Protein AF-A0A7Y2FT25-F1 (afdb_monomer)

Solvent-accessible surface area (backbone atoms only — not comparable to full-atom values): 7580 Å² total; per-residue (Å²): 121,95,88,62,67,82,61,63,76,73,46,70,77,82,62,72,82,48,76,60,50,81,72,51,56,57,51,53,64,61,40,50,55,39,39,77,72,61,79,34,56,69,64,59,34,52,53,49,44,50,55,54,46,49,57,52,43,52,51,44,25,51,43,15,77,72,71,42,77,47,76,72,70,38,52,77,84,74,79,92,70,63,70,74,82,42,46,78,70,85,71,50,75,74,91,60,100,67,86,74,70,80,87,81,89,75,60,68,70,61,55,51,55,61,60,76,75,109

Mean predicted aligned error: 9.48 Å

Structure (mmCIF, N/CA/C/O backbone):
data_AF-A0A7Y2FT25-F1
#
_entry.id   AF-A0A7Y2FT25-F1
#
loop_
_atom_site.group_PDB
_atom_site.id
_atom_site.type_symbol
_atom_site.label_atom_id
_atom_site.label_alt_id
_atom_site.label_comp_id
_atom_site.label_asym_id
_atom_site.label_entity_id
_atom_site.label_seq_id
_atom_site.pdbx_PDB_ins_code
_atom_site.Cartn_x
_atom_site.Cartn_y
_atom_site.Cartn_z
_atom_site.occupancy
_atom_site.B_iso_or_equiv
_atom_site.auth_seq_id
_atom_site.auth_comp_id
_atom_site.auth_asym_id
_atom_site.auth_atom_id
_atom_site.pdbx_PDB_model_num
ATOM 1 N N . GLU A 1 1 ? 1.643 -38.423 -1.551 1.00 50.88 1 GLU A N 1
ATOM 2 C CA . GLU A 1 1 ? 1.732 -37.272 -0.630 1.00 50.88 1 GLU A CA 1
ATOM 3 C C . GLU A 1 1 ? 0.426 -37.191 0.164 1.00 50.88 1 GLU A C 1
ATOM 5 O O . GLU A 1 1 ? -0.572 -36.726 -0.360 1.00 50.88 1 GLU A O 1
ATOM 10 N N . PHE A 1 2 ? 0.390 -37.780 1.363 1.00 52.81 2 PHE A N 1
ATOM 11 C CA . PHE A 1 2 ? -0.837 -38.065 2.135 1.00 52.81 2 PHE A CA 1
ATOM 12 C C . PHE A 1 2 ? -1.510 -36.814 2.747 1.00 52.81 2 PHE A C 1
ATOM 14 O O . PHE A 1 2 ? -2.677 -36.859 3.108 1.00 52.81 2 PHE A O 1
ATOM 21 N N . TYR A 1 3 ? -0.800 -35.679 2.811 1.00 60.16 3 TYR A N 1
ATOM 22 C CA . TYR A 1 3 ? -1.258 -34.443 3.468 1.00 60.16 3 TYR A CA 1
ATOM 23 C C . TYR A 1 3 ? -1.832 -33.372 2.529 1.00 60.16 3 TYR A C 1
ATOM 25 O O . TYR A 1 3 ? -2.095 -32.256 2.971 1.00 60.16 3 TYR A O 1
ATOM 33 N N . ARG A 1 4 ? -1.988 -33.649 1.231 1.00 60.91 4 ARG A N 1
ATOM 34 C CA . ARG A 1 4 ? -2.470 -32.635 0.280 1.00 60.91 4 ARG A CA 1
ATOM 35 C C . ARG A 1 4 ? -3.843 -33.015 -0.261 1.00 60.91 4 ARG A C 1
ATOM 37 O O . ARG A 1 4 ? -3.974 -34.044 -0.916 1.00 60.91 4 ARG A O 1
ATOM 44 N N . SER A 1 5 ? -4.839 -32.165 0.009 1.00 79.69 5 SER A N 1
ATOM 45 C CA . SER A 1 5 ? -6.198 -32.302 -0.532 1.00 79.69 5 SER A CA 1
ATOM 46 C C . SER A 1 5 ? -6.167 -32.400 -2.069 1.00 79.69 5 SER A C 1
ATOM 48 O O . SER A 1 5 ? -5.358 -31.704 -2.704 1.00 79.69 5 SER A O 1
ATOM 50 N N . PRO A 1 6 ? -7.054 -33.211 -2.683 1.00 75.00 6 PRO A N 1
ATOM 51 C CA . PRO A 1 6 ? -7.304 -33.183 -4.123 1.00 75.00 6 PRO A CA 1
ATOM 52 C C . PRO A 1 6 ? -7.572 -31.768 -4.651 1.00 75.00 6 PRO A C 1
ATOM 54 O O . PRO A 1 6 ? -7.148 -31.450 -5.757 1.00 75.00 6 PRO A O 1
ATOM 57 N N . ASP A 1 7 ? -8.155 -30.888 -3.832 1.00 69.81 7 ASP A N 1
ATOM 58 C CA . ASP A 1 7 ? -8.515 -29.516 -4.208 1.00 69.81 7 ASP A CA 1
ATOM 59 C C . ASP A 1 7 ? -7.329 -28.618 -4.553 1.00 69.81 7 ASP A C 1
ATOM 61 O O . ASP A 1 7 ? -7.525 -27.557 -5.142 1.00 69.81 7 ASP A O 1
ATOM 65 N N . ARG A 1 8 ? -6.086 -29.030 -4.265 1.00 68.06 8 ARG A N 1
ATOM 66 C CA . ARG A 1 8 ? -4.897 -28.246 -4.635 1.00 68.06 8 ARG A CA 1
ATOM 67 C C . ARG A 1 8 ? -4.811 -27.958 -6.140 1.00 68.06 8 ARG A C 1
ATOM 69 O O . ARG A 1 8 ? -4.122 -27.027 -6.530 1.00 68.06 8 ARG A O 1
ATOM 76 N N . VAL A 1 9 ? -5.446 -28.785 -6.978 1.00 68.75 9 VAL A N 1
ATOM 77 C CA . VAL A 1 9 ? -5.482 -28.607 -8.442 1.00 68.75 9 VAL A CA 1
ATOM 78 C C . VAL A 1 9 ? -6.563 -27.621 -8.888 1.00 68.75 9 VAL A C 1
ATOM 80 O O . VAL A 1 9 ? -6.469 -27.075 -9.980 1.00 68.75 9 VAL A O 1
ATOM 83 N N . ASN A 1 10 ? -7.569 -27.386 -8.038 1.00 65.44 10 ASN A N 1
ATOM 84 C CA . ASN A 1 10 ? -8.605 -26.373 -8.241 1.00 65.44 10 ASN A CA 1
ATOM 85 C C . ASN A 1 10 ? -8.115 -24.984 -7.831 1.00 65.44 10 ASN A C 1
ATOM 87 O O . ASN A 1 10 ? -8.708 -23.973 -8.202 1.00 65.44 10 ASN A O 1
ATOM 91 N N . TRP A 1 11 ? -7.039 -24.923 -7.047 1.00 51.56 11 TRP A N 1
ATOM 92 C CA . TRP A 1 11 ? -6.385 -23.667 -6.747 1.00 51.56 11 TRP A CA 1
ATOM 93 C C . TRP A 1 11 ? -5.675 -23.246 -8.027 1.00 51.56 11 TRP A C 1
ATOM 95 O O . TRP A 1 11 ? -4.703 -23.879 -8.444 1.00 51.56 11 TRP A O 1
ATOM 105 N N . THR A 1 12 ? -6.155 -22.171 -8.660 1.00 49.44 12 THR A N 1
ATOM 106 C CA . THR A 1 12 ? -5.317 -21.422 -9.601 1.00 49.44 12 THR A CA 1
ATOM 107 C C . THR A 1 12 ? -3.974 -21.228 -8.917 1.00 49.44 12 THR A C 1
ATOM 109 O O . THR A 1 12 ? -3.989 -20.820 -7.746 1.00 49.44 12 THR A O 1
ATOM 112 N N . PRO A 1 13 ? -2.838 -21.544 -9.573 1.00 53.53 13 PRO A N 1
ATOM 113 C CA . PRO A 1 13 ? -1.547 -21.250 -8.986 1.00 53.53 13 PRO A CA 1
ATOM 114 C C . PRO A 1 13 ? -1.640 -19.804 -8.532 1.00 53.53 13 PRO A C 1
ATOM 116 O O . PRO A 1 13 ? -1.900 -18.918 -9.343 1.00 53.53 13 PRO A O 1
ATOM 119 N N . THR A 1 14 ? -1.476 -19.549 -7.237 1.00 47.81 14 THR A N 1
ATOM 120 C CA . THR A 1 14 ? -1.407 -18.184 -6.702 1.00 47.81 14 THR A CA 1
ATOM 121 C C . THR A 1 14 ? -0.105 -17.514 -7.160 1.00 47.81 14 THR A C 1
ATOM 123 O O . THR A 1 14 ? 0.478 -16.715 -6.429 1.00 47.81 14 THR A O 1
ATOM 126 N N . GLY A 1 15 ? 0.430 -17.949 -8.309 1.00 48.94 15 GLY A N 1
ATOM 127 C CA . GLY A 1 15 ? 1.726 -17.605 -8.840 1.00 48.94 15 GLY A CA 1
ATOM 128 C C . GLY A 1 15 ? 1.827 -16.106 -8.924 1.00 48.94 15 GLY A C 1
ATOM 129 O O . GLY A 1 15 ? 0.861 -15.491 -9.321 1.00 48.94 15 GLY A O 1
ATOM 130 N N . VAL A 1 16 ? 2.967 -15.550 -8.512 1.00 51.69 16 VAL A N 1
ATOM 131 C CA . VAL A 1 16 ? 3.464 -14.186 -8.795 1.00 51.69 16 VAL A CA 1
ATOM 132 C C . VAL A 1 16 ? 2.427 -13.055 -8.970 1.00 51.69 16 VAL A C 1
ATOM 134 O O . VAL A 1 16 ? 2.701 -12.078 -9.656 1.00 51.69 16 VAL A O 1
ATOM 137 N N . ASN A 1 17 ? 1.273 -13.107 -8.291 1.00 56.84 17 ASN A N 1
ATOM 138 C CA . ASN A 1 17 ? 0.294 -12.011 -8.274 1.00 56.84 17 ASN A CA 1
ATOM 139 C C . ASN A 1 17 ? 0.929 -10.730 -7.715 1.00 56.84 17 ASN A C 1
ATOM 141 O O . ASN A 1 17 ? 0.489 -9.621 -7.998 1.00 56.84 17 ASN A O 1
ATOM 145 N N . VAL A 1 18 ? 1.974 -10.912 -6.905 1.00 64.94 18 VAL A N 1
ATOM 146 C CA . VAL A 1 18 ? 2.868 -9.863 -6.445 1.00 64.94 18 VAL A CA 1
ATOM 147 C C . VAL A 1 18 ? 4.152 -9.939 -7.277 1.00 64.94 18 VAL A C 1
ATOM 149 O O . VAL A 1 18 ? 4.845 -10.964 -7.205 1.00 64.94 18 VAL A O 1
ATOM 152 N N . PRO A 1 19 ? 4.491 -8.881 -8.036 1.00 72.50 19 PRO A N 1
ATOM 153 C CA . PRO A 1 19 ? 5.758 -8.777 -8.745 1.00 72.50 19 PRO A CA 1
ATOM 154 C C . PRO A 1 19 ? 6.917 -8.983 -7.762 1.00 72.50 19 PRO A C 1
ATOM 156 O O . PRO A 1 19 ? 7.183 -8.124 -6.933 1.00 72.50 19 PRO A O 1
ATOM 159 N N . ASP A 1 20 ? 7.591 -10.134 -7.836 1.00 81.94 20 ASP A N 1
ATOM 160 C CA . ASP A 1 20 ? 8.757 -10.480 -7.004 1.00 81.94 20 ASP A CA 1
ATOM 161 C C . ASP A 1 20 ? 8.539 -10.190 -5.499 1.00 81.94 20 ASP A C 1
ATOM 163 O O . ASP A 1 20 ? 9.196 -9.342 -4.890 1.00 81.94 20 ASP A O 1
ATOM 167 N N . TYR A 1 21 ? 7.579 -10.906 -4.892 1.00 83.31 21 TYR A N 1
ATOM 168 C CA . TYR A 1 21 ? 7.217 -10.784 -3.470 1.00 83.31 21 TYR A CA 1
ATOM 169 C C . TYR A 1 21 ? 8.419 -10.686 -2.513 1.00 83.31 21 TYR A C 1
ATOM 171 O O . TYR A 1 21 ? 8.392 -9.806 -1.652 1.00 83.31 21 TYR A O 1
ATOM 179 N N . PRO A 1 22 ? 9.494 -11.497 -2.640 1.00 85.06 22 PRO A N 1
ATOM 180 C CA . PRO A 1 22 ? 10.660 -11.370 -1.767 1.00 85.06 22 PRO A CA 1
ATOM 181 C C . PRO A 1 22 ? 11.303 -9.978 -1.783 1.00 85.06 22 PRO A C 1
ATOM 183 O O . PRO A 1 22 ? 11.758 -9.519 -0.737 1.00 85.06 22 PRO A O 1
ATOM 186 N N . LYS A 1 23 ? 11.326 -9.289 -2.932 1.00 85.88 23 LYS A N 1
ATOM 187 C CA . LYS A 1 23 ? 11.865 -7.924 -3.029 1.00 85.88 23 LYS A CA 1
ATOM 188 C C . LYS A 1 23 ? 10.947 -6.889 -2.391 1.00 85.88 23 LYS A C 1
ATOM 190 O O . LYS A 1 23 ? 11.443 -5.969 -1.748 1.00 85.88 23 LYS A O 1
ATOM 195 N N . LEU A 1 24 ? 9.632 -7.032 -2.555 1.00 89.31 24 LEU A N 1
ATOM 196 C CA . LEU A 1 24 ? 8.658 -6.063 -2.041 1.00 89.31 24 LEU A CA 1
ATOM 197 C C . LEU A 1 24 ? 8.365 -6.247 -0.545 1.00 89.31 24 LEU A C 1
ATOM 199 O O . LEU A 1 24 ? 8.217 -5.265 0.177 1.00 89.31 24 LEU A O 1
ATOM 203 N N . ALA A 1 25 ? 8.338 -7.484 -0.045 1.00 88.75 25 ALA A N 1
ATOM 204 C CA . ALA A 1 25 ? 8.000 -7.789 1.347 1.00 88.75 25 ALA A CA 1
ATOM 205 C C . ALA A 1 25 ? 8.995 -7.202 2.364 1.00 88.75 25 ALA A C 1
ATOM 207 O O . ALA A 1 25 ? 8.625 -6.936 3.505 1.00 88.75 25 ALA A O 1
ATOM 208 N N . GLN A 1 26 ? 10.247 -6.964 1.964 1.00 86.88 26 GLN A N 1
ATOM 209 C CA . GLN A 1 26 ? 11.244 -6.330 2.834 1.00 86.88 26 GLN A CA 1
ATOM 210 C C . GLN A 1 26 ? 10.900 -4.867 3.150 1.00 86.88 26 GLN A C 1
ATOM 212 O O . GLN A 1 26 ? 11.168 -4.403 4.257 1.00 86.88 26 GLN A O 1
ATOM 217 N N . LEU A 1 27 ? 10.257 -4.157 2.216 1.00 91.06 27 LEU A N 1
ATOM 218 C CA . LEU A 1 27 ? 9.843 -2.763 2.411 1.00 91.06 27 LEU A CA 1
ATOM 219 C C . LEU A 1 27 ? 8.740 -2.642 3.467 1.00 91.06 27 LEU A C 1
ATOM 221 O O . LEU A 1 27 ? 8.727 -1.697 4.255 1.00 91.06 27 LEU A O 1
ATOM 225 N N . TRP A 1 28 ? 7.834 -3.625 3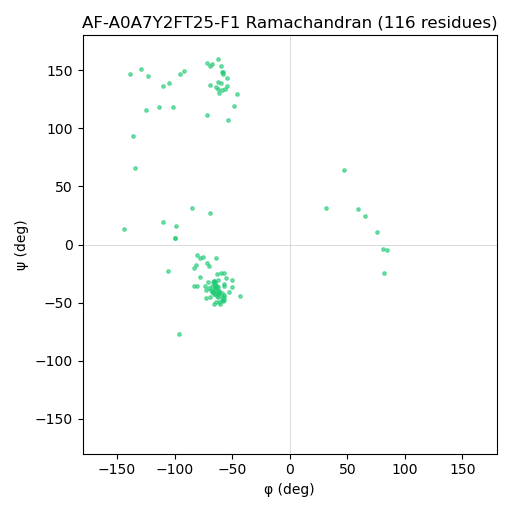.519 1.00 86.69 28 TRP A N 1
ATOM 226 C CA . TRP A 1 28 ? 6.751 -3.658 4.502 1.00 86.69 28 TRP A CA 1
ATOM 227 C C . TRP A 1 28 ? 7.286 -3.607 5.935 1.00 86.69 28 TRP A C 1
ATOM 229 O O . TRP A 1 28 ? 6.839 -2.791 6.739 1.00 86.69 28 TRP A O 1
ATOM 239 N N . TRP A 1 29 ? 8.285 -4.439 6.246 1.00 83.69 29 TRP A N 1
ATOM 240 C CA . TRP A 1 29 ? 8.853 -4.507 7.593 1.00 83.69 29 TRP A CA 1
ATOM 241 C C . TRP A 1 29 ? 9.563 -3.223 8.020 1.00 83.69 29 TRP A C 1
ATOM 243 O O . TRP A 1 29 ? 9.531 -2.884 9.200 1.00 83.69 29 TRP A O 1
ATOM 253 N N . GLN A 1 30 ? 10.166 -2.494 7.079 1.00 83.62 30 GLN A N 1
ATOM 254 C CA . GLN A 1 30 ? 10.792 -1.204 7.368 1.00 83.62 30 GLN A CA 1
ATOM 255 C C . GLN A 1 30 ? 9.737 -0.142 7.708 1.00 83.62 30 GLN A C 1
ATOM 257 O O . GLN A 1 30 ? 9.869 0.551 8.711 1.00 83.62 30 GLN A O 1
ATOM 262 N N . ASN A 1 31 ? 8.652 -0.072 6.932 1.00 87.62 31 ASN A N 1
ATOM 263 C CA . ASN A 1 31 ? 7.621 0.955 7.107 1.00 87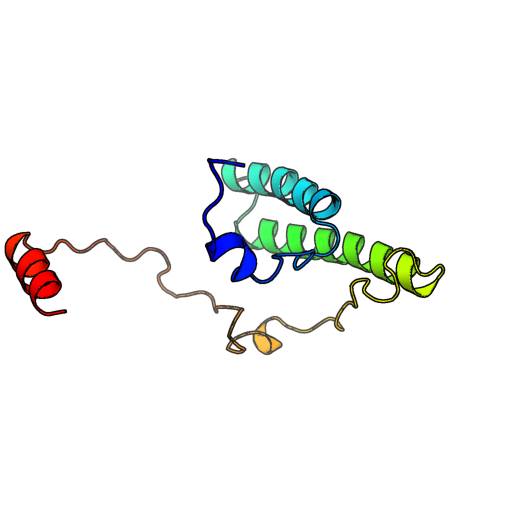.62 31 ASN A CA 1
ATOM 264 C C . ASN A 1 31 ? 6.667 0.670 8.286 1.00 87.62 31 ASN A C 1
ATOM 266 O O . ASN A 1 31 ? 6.140 1.602 8.890 1.00 87.62 31 ASN A O 1
ATOM 270 N N . ILE A 1 32 ? 6.442 -0.596 8.665 1.00 85.94 32 ILE A N 1
ATOM 271 C CA . ILE A 1 32 ? 5.503 -0.923 9.755 1.00 85.94 32 ILE A CA 1
ATOM 272 C C . ILE A 1 32 ? 6.029 -0.527 11.146 1.00 85.94 32 ILE A C 1
ATOM 274 O O . ILE A 1 32 ? 5.244 -0.163 12.024 1.00 85.94 32 ILE A O 1
ATOM 278 N N . GLY A 1 33 ? 7.348 -0.581 11.368 1.00 84.56 33 GLY A N 1
ATOM 279 C CA . GLY A 1 33 ? 7.953 -0.215 12.657 1.00 84.56 33 GLY A CA 1
ATOM 280 C C . GLY A 1 33 ? 7.732 1.259 13.009 1.00 84.56 33 GLY A C 1
ATOM 281 O O . GLY A 1 33 ? 7.403 1.604 14.146 1.00 84.56 33 GLY A O 1
ATOM 282 N N . ASP A 1 34 ? 7.820 2.110 11.996 1.00 83.06 34 ASP A N 1
ATOM 283 C CA . ASP A 1 34 ? 7.608 3.553 12.060 1.00 83.06 34 ASP A CA 1
ATOM 284 C C . ASP A 1 34 ? 6.160 3.934 12.422 1.00 83.06 34 ASP A C 1
ATOM 286 O O . ASP A 1 34 ? 5.931 4.865 13.198 1.00 83.06 34 ASP A O 1
ATOM 290 N N . VAL A 1 35 ? 5.171 3.172 11.940 1.00 87.94 35 VAL A N 1
ATOM 291 C CA . VAL A 1 35 ? 3.757 3.355 12.326 1.00 87.94 35 VAL A CA 1
ATOM 292 C C . VAL A 1 35 ? 3.506 2.883 13.751 1.00 87.94 35 VAL A C 1
ATOM 294 O O . VAL A 1 35 ? 2.861 3.579 14.533 1.00 87.94 35 VAL A O 1
ATOM 297 N N . ASN A 1 36 ? 4.018 1.704 14.111 1.00 86.12 36 ASN A N 1
ATOM 298 C CA . ASN A 1 36 ? 3.768 1.106 15.425 1.00 86.12 36 ASN A CA 1
ATOM 299 C C . ASN A 1 36 ? 4.393 1.916 16.568 1.00 86.12 36 ASN A C 1
ATOM 301 O O . ASN A 1 36 ? 3.851 1.942 17.671 1.00 86.12 36 ASN A O 1
ATOM 305 N N . SER A 1 37 ? 5.520 2.580 16.304 1.00 87.94 37 SER A N 1
ATOM 306 C CA . SER A 1 37 ? 6.175 3.489 17.252 1.00 87.94 37 SER A CA 1
ATOM 307 C C . SER A 1 37 ? 5.509 4.867 17.339 1.00 87.94 37 SER A C 1
ATOM 309 O O . SER A 1 37 ? 5.825 5.636 18.244 1.00 87.94 37 SER A O 1
ATOM 311 N N . GLY A 1 38 ? 4.590 5.188 16.420 1.00 86.75 38 GLY A N 1
ATOM 312 C CA . GLY A 1 38 ? 3.952 6.500 16.325 1.00 86.75 38 GLY A CA 1
ATOM 313 C C . GLY A 1 38 ? 4.843 7.591 15.725 1.00 86.75 38 GLY A C 1
ATOM 314 O O . GLY A 1 38 ? 4.46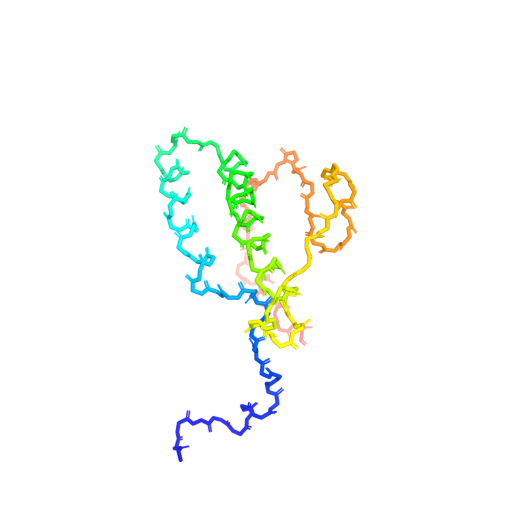7 8.760 15.777 1.00 86.75 38 GLY A O 1
ATOM 315 N N . ALA A 1 39 ? 6.001 7.239 15.154 1.00 90.12 39 ALA A N 1
ATOM 316 C CA . ALA A 1 39 ? 6.876 8.188 14.465 1.00 90.12 39 ALA A CA 1
ATOM 317 C C . ALA A 1 39 ? 6.210 8.773 13.208 1.00 90.12 39 ALA A C 1
ATOM 319 O O . ALA A 1 39 ? 6.422 9.940 12.876 1.00 90.12 39 ALA A O 1
ATOM 320 N N . PHE A 1 40 ? 5.369 7.977 12.543 1.00 90.38 40 PHE A N 1
ATOM 321 C CA . PHE A 1 40 ? 4.587 8.391 11.384 1.00 90.38 40 PHE A CA 1
ATOM 322 C C . PHE A 1 40 ? 3.110 8.047 11.549 1.00 90.38 40 PHE A C 1
ATOM 324 O O . PHE A 1 40 ? 2.735 7.060 12.185 1.00 90.38 40 PHE A O 1
ATOM 331 N N . THR A 1 41 ? 2.251 8.850 10.919 1.00 90.88 41 THR A N 1
ATOM 332 C CA . THR A 1 41 ? 0.841 8.479 10.764 1.00 90.88 41 THR A CA 1
ATOM 333 C C . THR A 1 41 ? 0.705 7.270 9.827 1.00 90.88 41 THR A C 1
ATOM 335 O O . THR A 1 41 ? 1.547 7.088 8.941 1.00 90.88 41 THR A O 1
ATOM 338 N N . PRO A 1 42 ? -0.378 6.474 9.941 1.00 88.81 42 PRO A N 1
ATOM 339 C CA . PRO A 1 42 ? -0.630 5.371 9.016 1.00 88.81 42 PRO A CA 1
ATOM 340 C C . PRO A 1 42 ? -0.595 5.803 7.546 1.00 88.81 42 PRO A C 1
ATOM 342 O O . PRO A 1 42 ? -0.001 5.114 6.727 1.00 88.81 42 PRO A O 1
ATOM 345 N N . GLN A 1 43 ? -1.165 6.969 7.215 1.00 89.06 43 GLN A N 1
ATOM 346 C CA . GLN A 1 43 ? -1.164 7.471 5.840 1.00 89.06 43 GLN A CA 1
ATOM 347 C C . GLN A 1 43 ? 0.257 7.756 5.341 1.00 89.06 43 GLN A C 1
ATOM 349 O O . GLN A 1 43 ? 0.636 7.250 4.294 1.00 89.06 43 GLN A O 1
ATOM 354 N N . GLN A 1 44 ? 1.069 8.488 6.114 1.00 91.94 44 GLN A N 1
ATOM 355 C CA . GLN A 1 44 ? 2.445 8.817 5.717 1.00 91.94 44 GLN A CA 1
ATOM 356 C C . GLN A 1 44 ? 3.296 7.569 5.466 1.00 91.94 44 GLN A C 1
ATOM 358 O O . GLN A 1 44 ? 4.065 7.530 4.509 1.00 91.94 44 GLN A O 1
ATOM 363 N N . ALA A 1 45 ? 3.163 6.546 6.311 1.00 92.06 45 ALA A N 1
ATOM 364 C CA . ALA A 1 45 ? 3.904 5.305 6.128 1.00 92.06 45 ALA A CA 1
ATOM 365 C C . ALA A 1 45 ? 3.415 4.500 4.919 1.00 92.06 45 ALA A C 1
ATOM 367 O O . ALA A 1 45 ? 4.229 3.913 4.211 1.00 92.06 45 ALA A O 1
ATOM 368 N N . MET A 1 46 ? 2.106 4.488 4.651 1.00 90.62 46 MET A N 1
ATOM 369 C CA . MET A 1 46 ? 1.557 3.835 3.460 1.00 90.62 46 MET A CA 1
ATOM 370 C C . MET A 1 46 ? 1.956 4.565 2.171 1.00 90.62 46 MET A C 1
ATOM 372 O O . MET A 1 46 ? 2.308 3.898 1.201 1.00 90.62 46 MET A O 1
ATOM 376 N N . ASP A 1 47 ? 1.971 5.902 2.165 1.00 91.94 47 ASP A N 1
ATOM 377 C CA . ASP A 1 47 ? 2.432 6.709 1.025 1.00 91.94 47 ASP A CA 1
ATOM 378 C C . ASP A 1 47 ? 3.917 6.455 0.742 1.00 91.94 47 ASP A C 1
ATOM 380 O O . ASP A 1 47 ? 4.324 6.239 -0.402 1.00 91.94 47 ASP A O 1
ATOM 384 N N . ARG A 1 48 ? 4.732 6.410 1.802 1.00 94.06 48 ARG A N 1
ATOM 385 C CA . ARG A 1 48 ? 6.152 6.073 1.700 1.00 94.06 48 ARG A CA 1
ATOM 386 C C . ARG A 1 48 ? 6.358 4.663 1.153 1.00 94.06 48 ARG A C 1
ATOM 388 O O . ARG A 1 48 ? 7.125 4.486 0.207 1.00 94.06 48 ARG A O 1
ATOM 395 N N . LEU A 1 49 ? 5.662 3.679 1.721 1.00 93.31 49 LEU A N 1
ATOM 396 C CA . LEU A 1 49 ? 5.717 2.293 1.271 1.00 93.31 49 LEU A CA 1
ATOM 397 C C . LEU A 1 49 ? 5.342 2.176 -0.210 1.00 93.31 49 LEU A C 1
ATOM 399 O O . LEU A 1 49 ? 6.044 1.497 -0.954 1.00 93.31 49 LEU A O 1
ATOM 403 N N . ALA A 1 50 ? 4.269 2.845 -0.642 1.00 92.19 50 ALA A N 1
ATOM 404 C CA . ALA A 1 50 ? 3.844 2.856 -2.038 1.00 92.19 50 ALA A CA 1
ATOM 405 C C . ALA A 1 50 ? 4.945 3.414 -2.954 1.00 92.19 50 ALA A C 1
ATOM 407 O O . ALA A 1 50 ? 5.317 2.762 -3.928 1.00 92.19 50 ALA A O 1
ATOM 408 N N . GLY A 1 51 ? 5.550 4.550 -2.589 1.00 94.12 51 GLY A N 1
ATOM 409 C CA . GLY A 1 51 ? 6.658 5.131 -3.350 1.00 94.12 51 GLY A CA 1
ATOM 410 C C . GLY A 1 51 ? 7.893 4.224 -3.421 1.00 94.12 51 GLY A C 1
ATOM 411 O O . GLY A 1 51 ? 8.514 4.086 -4.477 1.00 94.12 51 GLY A O 1
ATOM 412 N N . GLU A 1 52 ? 8.257 3.559 -2.323 1.00 95.00 52 GLU A N 1
ATOM 413 C CA . GLU A 1 52 ? 9.367 2.598 -2.305 1.00 95.00 52 GLU A CA 1
ATOM 414 C C . GLU A 1 52 ? 9.059 1.354 -3.160 1.00 95.00 52 GLU A C 1
ATOM 416 O O . GLU A 1 52 ? 9.931 0.875 -3.899 1.00 95.00 52 GLU A O 1
ATOM 421 N N . MET A 1 53 ? 7.816 0.858 -3.119 1.00 93.94 53 MET A N 1
ATOM 422 C CA . MET A 1 53 ? 7.355 -0.233 -3.979 1.00 93.94 53 MET A CA 1
ATOM 423 C C . MET A 1 53 ? 7.423 0.157 -5.460 1.00 93.94 53 MET A C 1
ATOM 425 O O . MET A 1 53 ? 7.962 -0.616 -6.255 1.00 93.94 53 MET A O 1
ATOM 429 N N . ASP A 1 54 ? 6.974 1.357 -5.832 1.00 94.75 54 ASP A N 1
ATOM 430 C CA . ASP A 1 54 ? 7.046 1.860 -7.209 1.00 94.75 54 ASP A CA 1
ATOM 431 C C . ASP A 1 54 ? 8.491 1.969 -7.700 1.00 94.75 54 ASP A C 1
ATOM 433 O O . ASP A 1 54 ? 8.807 1.569 -8.821 1.00 94.75 54 ASP A O 1
ATOM 437 N N . GLN A 1 55 ? 9.424 2.413 -6.855 1.00 95.31 55 GLN A N 1
ATOM 438 C CA . GLN A 1 55 ? 10.843 2.445 -7.220 1.00 95.31 55 GLN A CA 1
ATOM 439 C C . GLN A 1 55 ? 11.413 1.046 -7.495 1.00 95.31 55 GLN A C 1
ATOM 441 O O . GLN A 1 55 ? 12.203 0.872 -8.432 1.00 95.31 55 GLN A O 1
ATOM 446 N N . VAL A 1 56 ? 11.052 0.047 -6.680 1.00 94.62 56 VAL A N 1
ATOM 447 C CA . VAL A 1 56 ? 11.462 -1.350 -6.893 1.00 94.62 56 VAL A CA 1
ATOM 448 C C . VAL A 1 56 ? 10.840 -1.891 -8.177 1.00 94.62 56 VAL A C 1
ATOM 450 O O . VAL A 1 56 ? 11.569 -2.388 -9.039 1.00 94.62 56 VAL A O 1
ATOM 453 N N . MET A 1 57 ? 9.527 -1.746 -8.343 1.00 94.19 57 MET A N 1
ATOM 454 C CA . MET A 1 57 ? 8.808 -2.219 -9.525 1.00 94.19 57 MET A CA 1
ATOM 455 C C . MET A 1 57 ? 9.290 -1.524 -10.800 1.00 94.19 57 MET A C 1
ATOM 457 O O . MET A 1 57 ? 9.469 -2.186 -11.816 1.00 94.19 57 MET A O 1
ATOM 461 N N . GLY A 1 58 ? 9.634 -0.238 -10.749 1.00 95.44 58 GLY A N 1
ATOM 462 C CA . GLY A 1 58 ? 10.216 0.483 -11.880 1.00 95.44 58 GLY A CA 1
ATOM 463 C C . GLY A 1 58 ? 11.595 -0.049 -12.281 1.00 95.44 58 GLY A C 1
ATOM 464 O O . GLY A 1 58 ? 11.930 -0.086 -13.466 1.00 95.44 58 GLY A O 1
ATOM 465 N N . ARG A 1 59 ? 12.412 -0.519 -11.325 1.00 95.38 59 ARG A N 1
ATOM 466 C CA . ARG A 1 59 ? 13.659 -1.242 -11.646 1.00 95.38 59 ARG A CA 1
ATOM 467 C C . ARG A 1 59 ? 13.370 -2.587 -12.307 1.00 95.38 59 ARG A C 1
ATOM 469 O O . ARG A 1 59 ? 14.066 -2.948 -13.253 1.00 95.38 59 ARG A O 1
ATOM 476 N N . MET A 1 60 ? 12.356 -3.304 -11.830 1.00 93.81 60 MET A N 1
ATOM 477 C CA . MET A 1 60 ? 11.943 -4.588 -12.403 1.00 93.81 60 MET A CA 1
ATOM 478 C C . MET A 1 60 ? 11.410 -4.427 -13.827 1.00 93.81 60 MET A C 1
ATOM 480 O O . MET A 1 60 ? 11.786 -5.197 -14.703 1.00 93.81 60 MET A O 1
ATOM 484 N N . GLU A 1 61 ? 10.603 -3.397 -14.071 1.00 95.06 61 GLU A N 1
ATOM 485 C CA . GLU A 1 61 ? 10.110 -3.040 -15.398 1.00 95.06 61 GLU A CA 1
ATOM 486 C C . GLU A 1 61 ? 11.265 -2.768 -16.366 1.00 95.06 61 GLU A C 1
ATOM 488 O O . GLU A 1 61 ? 11.292 -3.315 -17.468 1.00 95.06 61 GLU A O 1
ATOM 493 N N . ARG A 1 62 ? 12.248 -1.952 -15.955 1.00 96.44 62 ARG A N 1
ATOM 494 C CA . ARG A 1 62 ? 13.431 -1.667 -16.781 1.00 96.44 62 ARG A CA 1
ATOM 495 C C . ARG A 1 62 ? 14.245 -2.921 -17.079 1.00 96.44 62 ARG A C 1
ATOM 497 O O . ARG A 1 62 ? 14.683 -3.088 -18.213 1.00 96.44 62 ARG A O 1
ATOM 504 N N . ALA A 1 63 ? 14.442 -3.785 -16.083 1.00 94.75 63 ALA A N 1
ATOM 505 C CA . ALA A 1 63 ? 15.138 -5.05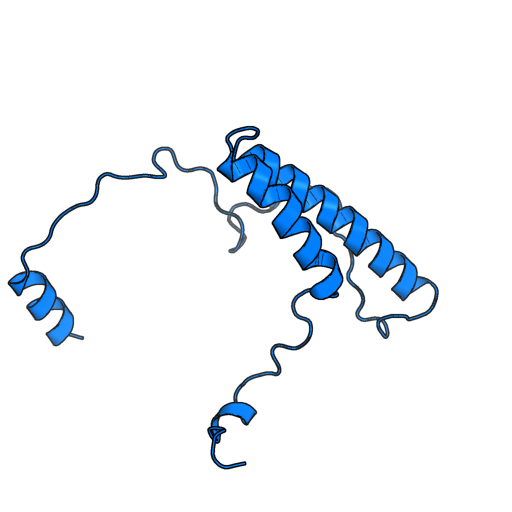1 -16.275 1.00 94.75 63 ALA A CA 1
ATOM 506 C C . 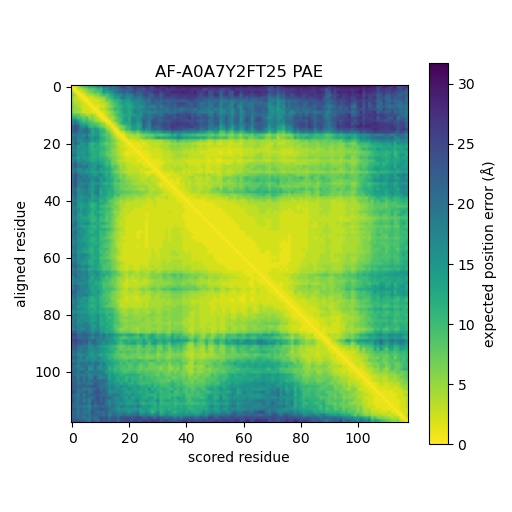ALA A 1 63 ? 14.392 -5.922 -17.292 1.00 94.75 63 ALA A C 1
ATOM 508 O O . ALA A 1 63 ? 14.973 -6.327 -18.291 1.00 94.75 63 ALA A O 1
ATOM 509 N N . ASP A 1 64 ? 13.086 -6.120 -17.110 1.00 93.94 64 ASP A N 1
ATOM 510 C CA . ASP A 1 64 ? 12.280 -6.928 -18.024 1.00 93.94 64 ASP A CA 1
ATOM 511 C C . ASP A 1 64 ? 12.305 -6.396 -19.464 1.00 93.94 64 ASP A C 1
ATOM 513 O O . ASP A 1 64 ? 12.555 -7.152 -20.397 1.00 93.94 64 ASP A O 1
ATOM 517 N N . LYS A 1 65 ? 12.143 -5.079 -19.648 1.00 95.00 65 LYS A N 1
ATOM 518 C CA . LYS A 1 65 ? 12.229 -4.434 -20.968 1.00 95.00 65 LYS A CA 1
ATOM 519 C C . LYS A 1 65 ? 13.615 -4.565 -21.608 1.00 95.00 65 LYS A C 1
ATOM 521 O O . LYS A 1 65 ? 13.706 -4.665 -22.827 1.00 95.00 65 LYS A O 1
ATOM 526 N N . GLY A 1 66 ? 14.681 -4.517 -20.809 1.00 96.25 66 GLY A N 1
ATOM 527 C CA . GLY A 1 66 ? 16.057 -4.502 -21.305 1.00 96.25 66 GLY A CA 1
ATOM 528 C C . GLY A 1 66 ? 16.628 -5.881 -21.630 1.00 96.25 66 GLY A C 1
ATOM 529 O O . GLY A 1 66 ? 17.409 -6.010 -22.568 1.00 96.25 66 GLY A O 1
ATOM 530 N N . ASN A 1 67 ? 16.276 -6.910 -20.857 1.00 95.25 67 ASN A N 1
ATOM 531 C CA . ASN A 1 67 ? 16.888 -8.236 -20.989 1.00 95.25 67 ASN A CA 1
ATOM 532 C C . ASN A 1 67 ? 15.924 -9.409 -20.744 1.00 95.25 67 ASN A C 1
ATOM 534 O O . ASN A 1 67 ? 16.383 -10.536 -20.569 1.00 95.25 67 ASN A O 1
ATOM 538 N N . ASN A 1 68 ? 14.611 -9.161 -20.716 1.00 91.38 68 ASN A N 1
ATOM 539 C CA . ASN A 1 68 ? 13.587 -10.187 -20.528 1.00 91.38 68 ASN A CA 1
ATOM 540 C C . ASN A 1 68 ? 13.720 -10.968 -19.202 1.00 91.38 68 ASN A C 1
ATOM 542 O O . ASN A 1 68 ? 13.362 -12.144 -19.143 1.00 91.38 68 ASN A O 1
ATOM 546 N N . THR A 1 69 ? 14.237 -10.329 -18.136 1.00 89.38 69 THR A N 1
ATOM 547 C CA . THR A 1 69 ? 14.430 -10.956 -16.806 1.00 89.38 69 THR A CA 1
ATOM 548 C C . THR A 1 69 ? 13.173 -11.673 -16.306 1.00 89.38 69 THR A C 1
ATOM 550 O O . THR A 1 69 ? 13.284 -12.716 -15.665 1.00 89.38 69 THR A O 1
ATOM 553 N N . TYR A 1 70 ? 11.984 -11.130 -16.587 1.00 85.75 70 TYR A N 1
ATOM 554 C CA . TYR A 1 70 ? 10.705 -11.664 -16.121 1.00 85.75 70 TYR A CA 1
ATOM 555 C C . TYR A 1 70 ? 9.877 -12.277 -17.264 1.00 85.75 70 TYR A C 1
ATOM 557 O O . TYR A 1 70 ? 8.664 -12.442 -17.131 1.00 85.75 70 TYR A O 1
ATOM 565 N N . GLY A 1 71 ? 10.508 -12.622 -18.392 1.00 87.06 71 GLY A N 1
ATOM 566 C CA . GLY A 1 71 ? 9.838 -13.262 -19.526 1.00 87.06 71 GLY A CA 1
ATOM 567 C C . GLY A 1 71 ? 8.789 -12.382 -20.214 1.00 87.06 71 GLY A C 1
ATOM 568 O O . GLY A 1 71 ? 7.847 -12.916 -20.795 1.00 87.06 71 GLY A O 1
ATOM 569 N N . GLY A 1 72 ? 8.900 -11.054 -20.102 1.00 86.69 72 GLY A N 1
ATOM 570 C CA . GLY A 1 72 ? 7.943 -10.098 -20.658 1.00 86.69 72 GLY A CA 1
ATOM 571 C C . GLY A 1 72 ? 6.745 -9.846 -19.742 1.00 86.69 72 GLY A C 1
ATOM 572 O O . GLY A 1 72 ? 5.927 -8.969 -20.026 1.00 86.69 72 GLY A O 1
ATOM 573 N N . CYS A 1 73 ? 6.673 -10.574 -18.626 1.00 85.88 73 CYS A N 1
ATOM 574 C CA . CYS A 1 73 ? 5.635 -10.486 -17.605 1.00 85.88 73 CYS A CA 1
ATOM 575 C C . CYS A 1 73 ? 6.070 -9.647 -16.394 1.00 85.88 73 CYS A C 1
ATOM 577 O O . CYS A 1 73 ? 5.456 -9.729 -15.330 1.00 85.88 73 CYS A O 1
ATOM 579 N N . GLY A 1 74 ? 7.141 -8.856 -16.514 1.00 87.19 74 GLY A N 1
ATOM 580 C CA . GLY A 1 74 ? 7.522 -7.908 -15.473 1.00 87.19 74 GLY A CA 1
ATOM 581 C C . GLY A 1 74 ? 6.432 -6.851 -15.248 1.00 87.19 74 GLY A C 1
ATOM 582 O O . GLY A 1 74 ? 5.614 -6.601 -16.139 1.00 87.19 74 GLY A O 1
ATOM 583 N N . PRO A 1 75 ? 6.423 -6.183 -14.082 1.00 91.00 75 PRO A N 1
ATOM 584 C CA . PRO A 1 75 ? 5.446 -5.140 -13.801 1.00 91.00 75 PRO A CA 1
ATOM 585 C C . PRO A 1 75 ? 5.554 -3.997 -14.818 1.00 91.00 75 PRO A C 1
ATOM 587 O O . PRO A 1 75 ? 6.612 -3.767 -15.417 1.00 91.00 75 PRO A O 1
ATOM 590 N N . ARG A 1 76 ? 4.440 -3.293 -15.017 1.00 92.25 76 ARG A N 1
ATOM 591 C CA . ARG A 1 76 ? 4.355 -2.058 -15.800 1.00 92.25 76 ARG A CA 1
ATOM 592 C C . ARG A 1 76 ? 3.745 -1.002 -14.902 1.00 92.25 76 ARG A C 1
ATOM 594 O O . ARG A 1 76 ? 2.612 -1.175 -14.452 1.00 92.25 76 ARG A O 1
ATOM 601 N N . LEU A 1 77 ? 4.512 0.036 -14.595 1.00 91.94 77 LEU A N 1
ATOM 602 C CA . LEU A 1 77 ? 4.003 1.122 -13.778 1.00 91.94 77 LEU A CA 1
ATOM 603 C C . LEU A 1 77 ? 2.950 1.905 -14.556 1.00 91.94 77 LEU A C 1
ATOM 605 O O . LEU A 1 77 ? 3.103 2.192 -15.745 1.00 91.94 77 LEU A O 1
ATOM 609 N N . ASN A 1 78 ? 1.870 2.238 -13.859 1.00 90.06 78 ASN A N 1
ATOM 610 C CA . ASN A 1 78 ? 0.911 3.204 -14.362 1.00 90.06 78 ASN A CA 1
ATOM 611 C C . ASN A 1 78 ? 1.525 4.604 -14.294 1.00 90.06 78 ASN A C 1
ATOM 613 O O . ASN A 1 78 ? 2.402 4.870 -13.474 1.00 90.06 78 ASN A O 1
ATOM 617 N N . GLU A 1 79 ? 1.020 5.512 -15.123 1.00 91.94 79 GLU A N 1
ATOM 618 C CA . GLU A 1 79 ? 1.274 6.938 -14.931 1.00 91.94 79 GLU A CA 1
ATOM 619 C C . GLU A 1 79 ? 0.780 7.383 -13.552 1.00 91.94 79 GLU A C 1
ATOM 621 O O . GLU A 1 79 ? -0.230 6.872 -13.047 1.00 91.94 79 GLU A O 1
ATOM 626 N N . GLU A 1 80 ? 1.482 8.352 -12.967 1.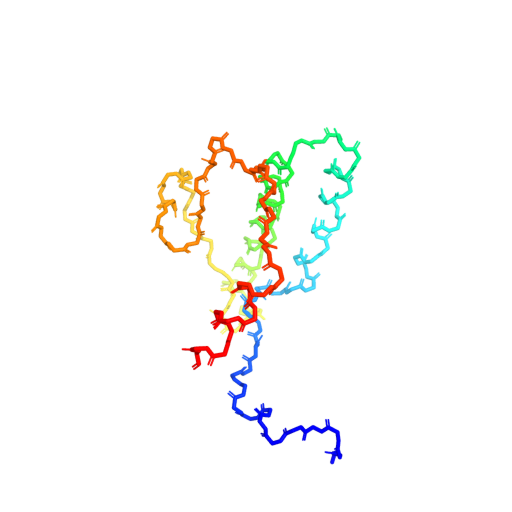00 90.31 80 GLU A N 1
ATOM 627 C CA . GLU A 1 80 ? 1.093 8.947 -11.697 1.00 90.31 80 GLU A CA 1
ATOM 628 C C . GLU A 1 80 ? -0.279 9.609 -11.836 1.00 90.31 80 GLU A C 1
ATOM 630 O O . GLU A 1 80 ? -0.562 10.344 -12.786 1.00 90.31 80 GLU A O 1
ATOM 635 N N . LYS A 1 81 ? -1.165 9.295 -10.894 1.00 90.44 81 LYS A N 1
ATOM 636 C CA . LYS A 1 81 ? -2.529 9.812 -10.860 1.00 90.44 81 LYS A CA 1
ATOM 637 C C . LYS A 1 81 ? -2.894 10.165 -9.441 1.00 90.44 81 LYS A C 1
ATOM 639 O O . LYS A 1 81 ? -2.522 9.469 -8.501 1.00 90.44 81 LYS A O 1
ATOM 644 N N . ASP A 1 82 ? -3.714 11.195 -9.334 1.00 90.88 82 ASP A N 1
ATOM 645 C CA . ASP A 1 82 ? -4.314 11.606 -8.079 1.00 90.88 82 ASP A CA 1
ATOM 646 C C . ASP A 1 82 ? -5.133 10.469 -7.448 1.00 90.88 82 ASP A C 1
ATOM 648 O O . ASP A 1 82 ? -5.750 9.661 -8.154 1.00 90.88 82 ASP A O 1
ATOM 652 N N . ALA A 1 83 ? -5.190 10.420 -6.115 1.00 87.81 83 ALA A N 1
ATOM 653 C CA . ALA A 1 83 ? -5.866 9.340 -5.389 1.00 87.81 83 ALA A CA 1
ATOM 654 C C . ALA A 1 83 ? -7.343 9.204 -5.804 1.00 87.81 83 ALA A C 1
ATOM 656 O O . ALA A 1 83 ? -7.874 8.095 -5.918 1.00 87.81 83 ALA A O 1
ATOM 657 N N . SER A 1 84 ? -7.986 10.333 -6.116 1.00 89.50 84 SER A N 1
ATOM 658 C CA . SER A 1 84 ? -9.367 10.406 -6.606 1.00 89.50 84 SER A CA 1
ATOM 659 C C . SER A 1 84 ? -9.618 9.567 -7.863 1.00 89.50 84 SER A C 1
ATOM 661 O O . SER A 1 84 ? -10.716 9.041 -8.034 1.00 89.50 84 SER A O 1
ATOM 663 N N . ALA A 1 85 ? -8.603 9.357 -8.706 1.00 90.12 85 ALA A N 1
ATOM 664 C CA . ALA A 1 85 ? -8.713 8.535 -9.906 1.00 90.12 85 ALA A CA 1
ATOM 665 C C . ALA A 1 85 ? -8.865 7.034 -9.603 1.00 90.12 85 ALA A C 1
ATOM 667 O O . ALA A 1 85 ? -9.280 6.275 -10.488 1.00 90.12 85 ALA A O 1
ATOM 668 N N . TRP A 1 86 ? -8.512 6.600 -8.391 1.00 85.62 86 TRP A N 1
ATOM 669 C CA . TRP A 1 86 ? -8.551 5.205 -7.945 1.00 85.62 86 TRP A CA 1
ATOM 670 C C . TRP A 1 86 ? -9.704 4.918 -6.980 1.00 85.62 86 TRP A C 1
ATOM 672 O O . TRP A 1 86 ? -10.151 3.771 -6.878 1.00 85.62 86 TRP A O 1
ATOM 682 N N . LEU A 1 87 ? -10.219 5.950 -6.307 1.00 89.12 87 LEU A N 1
ATOM 683 C CA . LEU A 1 87 ? -11.379 5.836 -5.428 1.00 89.12 87 LEU A CA 1
ATOM 684 C C . LEU A 1 87 ? -12.599 5.312 -6.199 1.00 89.12 87 LEU A C 1
ATOM 686 O O . LEU A 1 87 ? -12.914 5.757 -7.299 1.00 89.12 87 LEU A O 1
ATOM 690 N N . GLY A 1 88 ? -13.285 4.322 -5.622 1.00 80.00 88 GLY A N 1
ATOM 691 C CA . GLY A 1 88 ? -14.492 3.737 -6.217 1.00 80.00 88 GLY A CA 1
ATOM 692 C C . GLY A 1 88 ? -14.244 2.696 -7.315 1.00 80.00 88 GLY A C 1
ATOM 693 O O . GLY A 1 88 ? -15.191 2.038 -7.736 1.00 80.00 88 GLY A O 1
ATOM 694 N N . LYS A 1 89 ? -12.991 2.440 -7.721 1.00 82.69 89 LYS A N 1
ATOM 695 C CA . LYS A 1 89 ? -12.640 1.399 -8.713 1.00 82.69 89 LYS A CA 1
ATOM 696 C C . LYS A 1 89 ? -12.479 -0.006 -8.114 1.00 82.69 89 LYS A C 1
ATOM 698 O O . LYS A 1 89 ? -11.662 -0.798 -8.566 1.00 82.69 89 LYS A O 1
ATOM 703 N N . GLY A 1 90 ? -13.227 -0.311 -7.054 1.00 75.56 90 GLY A N 1
ATOM 704 C CA . GLY A 1 90 ? -13.232 -1.623 -6.393 1.00 75.56 90 GLY A CA 1
ATOM 705 C C . GLY A 1 90 ? -12.100 -1.869 -5.385 1.00 75.56 90 GLY A C 1
ATOM 706 O O . GLY A 1 90 ? -12.308 -2.637 -4.452 1.00 75.56 90 GLY A O 1
ATOM 707 N N . GLY A 1 91 ? -10.957 -1.184 -5.510 1.00 75.56 91 GLY A N 1
ATOM 708 C CA . GLY A 1 91 ? -9.823 -1.294 -4.580 1.00 75.56 91 GLY A CA 1
ATOM 709 C C . GLY A 1 91 ? -9.802 -0.202 -3.509 1.00 75.56 91 GLY A C 1
ATOM 710 O O . GLY A 1 91 ? -10.159 -0.443 -2.355 1.00 75.56 91 GLY A O 1
ATOM 711 N N . ALA A 1 92 ? -9.381 1.006 -3.895 1.00 82.19 92 ALA A N 1
ATOM 712 C CA . ALA A 1 92 ? -9.153 2.106 -2.963 1.00 82.19 92 ALA A CA 1
ATOM 713 C C . ALA A 1 92 ? -10.447 2.562 -2.270 1.00 82.19 92 ALA A C 1
ATOM 715 O O . ALA A 1 92 ? -11.499 2.736 -2.901 1.00 82.19 92 ALA A O 1
ATOM 716 N N . LYS A 1 93 ? -10.351 2.774 -0.955 1.00 84.25 93 LYS A N 1
ATOM 717 C CA . LYS A 1 93 ? -11.429 3.289 -0.110 1.00 84.25 93 LYS A CA 1
ATOM 718 C C . LYS A 1 93 ? -11.078 4.702 0.330 1.00 84.25 93 LYS A C 1
ATOM 720 O O . LYS A 1 93 ? -9.933 4.976 0.673 1.00 84.25 93 LYS A O 1
ATOM 725 N N . ALA A 1 94 ? -12.067 5.588 0.281 1.00 86.19 94 ALA A N 1
ATOM 726 C CA . ALA A 1 94 ? -11.909 6.931 0.811 1.00 86.19 94 ALA A CA 1
ATOM 727 C C . ALA A 1 94 ? -11.808 6.865 2.337 1.00 86.19 94 ALA A C 1
ATOM 729 O O . ALA A 1 94 ? -12.356 5.950 2.959 1.00 86.19 94 ALA A O 1
ATOM 730 N N . LYS A 1 95 ? -11.138 7.859 2.919 1.00 85.94 95 LYS A N 1
ATOM 731 C CA . LYS A 1 95 ? -11.134 8.060 4.365 1.00 85.94 95 LYS A CA 1
ATOM 732 C C . LYS A 1 95 ? -12.573 8.202 4.857 1.00 85.94 95 LYS A C 1
ATOM 734 O O . LYS A 1 95 ? -13.361 8.929 4.251 1.00 85.94 95 LYS A O 1
ATOM 739 N N . LEU A 1 96 ? -12.906 7.499 5.933 1.00 87.75 96 LEU A N 1
ATOM 740 C CA . LEU A 1 96 ? -14.217 7.606 6.566 1.00 87.75 96 LEU A CA 1
ATOM 741 C C . LEU A 1 96 ? -14.173 8.663 7.667 1.00 87.75 96 LEU A C 1
ATOM 743 O O . LEU A 1 96 ? -13.159 8.816 8.348 1.00 87.75 96 LEU A O 1
ATOM 747 N N . ASP A 1 97 ? -15.301 9.332 7.899 1.00 90.06 97 ASP A N 1
ATOM 748 C CA . ASP A 1 97 ? -15.437 10.265 9.025 1.00 90.06 97 ASP A CA 1
ATOM 749 C C . ASP A 1 97 ? -15.266 9.550 10.376 1.00 90.06 97 ASP A C 1
ATOM 751 O O . ASP A 1 97 ? -14.766 10.128 11.340 1.00 90.06 97 ASP A O 1
ATOM 755 N N . ASN A 1 98 ? -15.643 8.267 10.440 1.00 90.44 98 ASN A N 1
ATOM 756 C CA . ASN A 1 98 ? -15.484 7.417 11.614 1.00 90.44 98 ASN A CA 1
ATOM 757 C C . ASN A 1 98 ? -14.954 6.021 11.239 1.00 90.44 98 ASN A C 1
ATOM 759 O O . ASN A 1 98 ? -15.720 5.108 10.938 1.00 90.44 98 ASN A O 1
ATOM 763 N N . GLU A 1 99 ? -13.633 5.845 11.292 1.00 86.94 99 GLU A N 1
ATOM 764 C CA . GLU A 1 99 ? -12.961 4.558 11.037 1.00 86.94 99 GLU A CA 1
ATOM 765 C C . GLU A 1 99 ? -12.976 3.605 12.243 1.00 86.94 99 GLU A C 1
ATOM 767 O O . GLU A 1 99 ? -12.584 2.444 12.128 1.00 86.94 99 GLU A O 1
ATOM 772 N N . LYS A 1 100 ? -13.408 4.083 13.415 1.00 88.56 100 LYS A N 1
ATOM 773 C CA . LYS A 1 100 ? -13.449 3.308 14.661 1.00 88.56 100 LYS A CA 1
ATOM 774 C C . LYS A 1 100 ? -14.790 3.518 15.369 1.00 88.56 100 LYS A C 1
ATOM 776 O O . LYS A 1 100 ? -14.818 4.105 16.455 1.00 88.56 100 LYS A O 1
ATOM 781 N N . PRO A 1 101 ? -15.909 3.064 14.769 1.00 92.06 101 PRO A N 1
ATOM 782 C CA . PRO A 1 101 ? -17.205 3.148 15.420 1.00 92.06 101 PRO A CA 1
ATOM 783 C C . PRO A 1 101 ? -17.182 2.383 16.743 1.00 92.06 101 PRO A C 1
ATOM 785 O O . PRO A 1 101 ? -16.466 1.392 16.908 1.00 92.06 101 PRO A O 1
ATOM 788 N N . LYS A 1 102 ? -17.970 2.859 17.708 1.00 94.12 102 LYS A N 1
ATOM 789 C CA . LYS A 1 102 ? -18.125 2.164 18.983 1.00 94.12 102 LYS A CA 1
ATOM 790 C C . LYS A 1 102 ? -18.738 0.790 18.713 1.00 94.12 102 LYS A C 1
ATOM 792 O O . LYS A 1 102 ? -19.709 0.690 17.973 1.00 94.12 102 LYS A O 1
ATOM 797 N N . GLY A 1 103 ? -18.171 -0.249 19.322 1.00 91.31 103 GLY A N 1
ATOM 798 C CA . GLY A 1 103 ? -18.741 -1.589 19.238 1.00 91.31 103 GLY A CA 1
ATOM 799 C C . GLY A 1 103 ? -20.162 -1.622 19.805 1.00 91.31 103 GLY A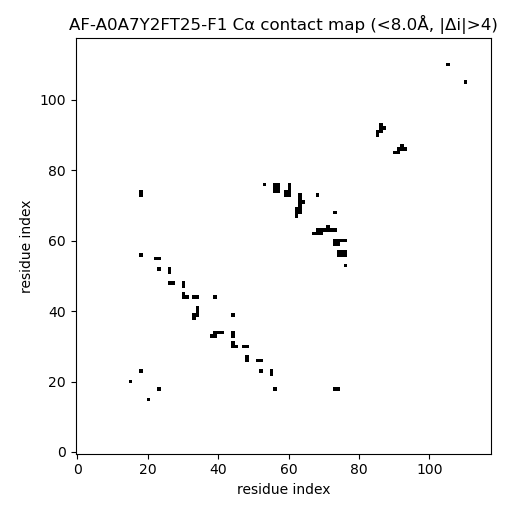 C 1
ATOM 800 O O . GLY A 1 103 ? -20.438 -1.010 20.839 1.00 91.31 103 GLY A O 1
ATOM 801 N N . GLU A 1 104 ? -21.039 -2.354 19.129 1.00 91.62 104 GLU A N 1
ATOM 802 C CA . GLU A 1 104 ? -22.405 -2.636 19.565 1.00 91.62 104 GLU A CA 1
ATOM 803 C C . GLU A 1 104 ? -22.480 -4.084 20.060 1.00 91.62 104 GLU A C 1
ATOM 805 O O . GLU A 1 104 ? -21.874 -4.984 19.475 1.00 91.62 104 GLU A O 1
ATOM 810 N N . THR A 1 105 ? -23.197 -4.319 21.157 1.00 92.38 105 THR A N 1
ATOM 811 C CA . THR A 1 105 ? -23.444 -5.672 21.669 1.00 92.38 105 THR A CA 1
ATOM 812 C C . THR A 1 105 ? -24.780 -6.186 21.159 1.00 92.38 105 THR A C 1
ATOM 814 O O . THR A 1 105 ? -25.733 -5.420 21.053 1.00 92.38 105 THR A O 1
ATOM 817 N N . ILE A 1 106 ? -24.874 -7.491 20.922 1.00 89.12 106 ILE A N 1
ATOM 818 C CA . ILE A 1 106 ? -26.112 -8.182 20.556 1.00 89.12 106 ILE A CA 1
ATOM 819 C C . ILE A 1 106 ? -26.382 -9.290 21.573 1.00 89.12 106 ILE A C 1
ATOM 821 O O . ILE A 1 106 ? -25.438 -9.893 22.094 1.00 89.12 106 ILE A O 1
ATOM 825 N N . ALA A 1 107 ? -27.654 -9.543 21.880 1.00 94.62 107 ALA A N 1
ATOM 826 C CA . ALA A 1 107 ? -28.024 -10.656 22.741 1.00 94.62 107 ALA A CA 1
ATOM 827 C C . ALA A 1 107 ? -27.615 -11.986 22.086 1.00 94.62 107 ALA A C 1
ATOM 829 O O . ALA A 1 107 ? -27.762 -12.172 20.877 1.00 94.62 107 ALA A O 1
ATOM 830 N N . TYR A 1 108 ? -27.104 -12.923 22.888 1.00 90.00 108 TYR A N 1
ATOM 831 C CA . TYR A 1 108 ? -26.626 -14.213 22.383 1.00 90.00 108 TYR A CA 1
ATOM 832 C C . TYR A 1 108 ? -27.722 -14.975 21.620 1.00 90.00 108 TYR A C 1
ATOM 834 O O . TYR A 1 108 ? -27.480 -15.461 2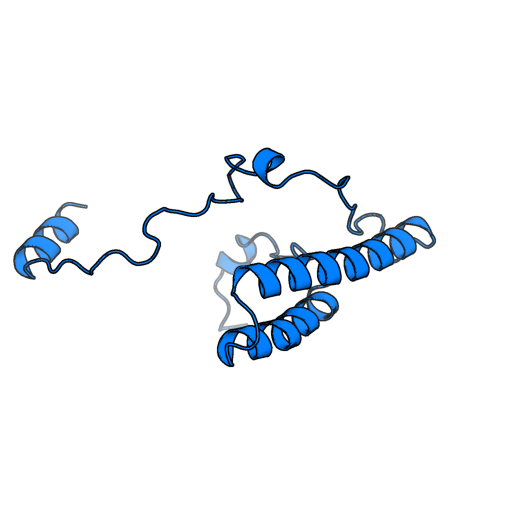0.515 1.00 90.00 108 TYR A O 1
ATOM 842 N N . ASP A 1 109 ? -28.943 -14.991 22.157 1.00 93.94 109 ASP A N 1
ATOM 843 C CA . ASP A 1 109 ? -30.076 -15.709 21.566 1.00 93.94 109 ASP A CA 1
ATOM 844 C C . ASP A 1 109 ? -30.482 -15.146 20.192 1.00 93.94 109 ASP A C 1
ATOM 846 O O . ASP A 1 109 ? -30.771 -15.907 19.266 1.00 93.94 109 ASP A O 1
ATOM 850 N N . GLU A 1 110 ? -30.428 -13.821 20.010 1.00 90.75 110 GLU A N 1
ATOM 851 C CA . GLU A 1 110 ? -30.691 -13.174 18.715 1.00 90.75 110 GLU A CA 1
ATOM 852 C C . GLU A 1 110 ? -29.641 -13.560 17.662 1.00 90.75 110 GLU A C 1
ATOM 854 O O . GLU A 1 110 ? -29.964 -13.781 16.490 1.00 90.75 110 GLU A O 1
ATOM 859 N N . LEU A 1 111 ? -28.378 -13.691 18.078 1.00 87.88 111 LEU A N 1
ATOM 860 C CA . LEU A 1 111 ? -27.286 -14.095 17.196 1.00 87.88 111 LEU A CA 1
ATOM 861 C C . LEU A 1 111 ? -27.445 -15.555 16.736 1.00 87.88 111 LEU A C 1
ATOM 863 O O . LEU A 1 111 ? -27.263 -15.845 15.550 1.00 87.88 111 LEU A O 1
ATOM 867 N N . VAL A 1 112 ? -27.855 -16.456 17.637 1.00 90.00 112 VAL A N 1
ATOM 868 C CA . VAL A 1 112 ? -28.133 -17.872 17.327 1.00 90.00 112 VAL A CA 1
ATOM 869 C C . VAL A 1 112 ? -29.336 -18.019 16.385 1.00 90.00 112 VAL A C 1
ATOM 871 O O . VAL A 1 112 ? -29.270 -18.782 15.413 1.00 90.00 112 VAL A O 1
ATOM 874 N N . ALA A 1 113 ? -30.410 -17.256 16.608 1.00 90.81 113 ALA A N 1
ATOM 875 C CA . ALA A 1 113 ? -31.593 -17.264 15.745 1.00 90.81 113 ALA A CA 1
ATOM 876 C C . ALA A 1 113 ? -31.270 -16.815 14.305 1.00 90.81 113 ALA A C 1
ATOM 878 O O . ALA A 1 113 ? -31.701 -17.439 13.330 1.00 90.81 113 ALA A O 1
ATOM 879 N N . ARG A 1 114 ? -30.443 -15.772 14.147 1.00 87.25 114 ARG A N 1
ATOM 880 C CA . ARG A 1 114 ? -29.978 -15.306 12.831 1.00 87.25 114 ARG A CA 1
ATOM 881 C C . ARG A 1 114 ? -29.096 -16.334 12.120 1.00 87.25 114 ARG A C 1
ATOM 883 O O . ARG A 1 114 ? -29.137 -16.425 10.897 1.00 87.25 114 ARG A O 1
ATOM 890 N N . TRP A 1 115 ? -28.281 -17.088 12.856 1.00 83.75 115 TRP A N 1
ATOM 891 C CA . TRP A 1 115 ? -27.392 -18.081 12.252 1.00 83.75 115 TRP A CA 1
ATOM 892 C C . TRP A 1 115 ? -28.149 -19.322 11.771 1.00 83.75 115 TRP A C 1
ATOM 894 O O . TRP A 1 115 ? -27.833 -19.854 10.714 1.00 83.75 115 TRP A O 1
ATOM 904 N N . SER A 1 116 ? -29.190 -19.720 12.503 1.00 85.19 116 SER A N 1
ATOM 905 C CA . SER A 1 116 ? -30.018 -20.897 12.197 1.00 85.19 116 SER A CA 1
ATOM 906 C C . SER A 1 116 ? -30.991 -20.693 11.025 1.00 85.19 116 SER A C 1
ATOM 908 O O . SER A 1 116 ? -31.616 -21.647 10.577 1.00 85.19 116 SER A O 1
ATOM 910 N N . SER A 1 117 ? -31.161 -19.452 10.555 1.00 75.56 117 SER A N 1
ATOM 911 C CA . SER A 1 117 ? -32.061 -19.084 9.448 1.00 75.56 117 SER A CA 1
ATOM 912 C C . SER A 1 117 ? -31.348 -18.894 8.100 1.00 75.56 117 SER A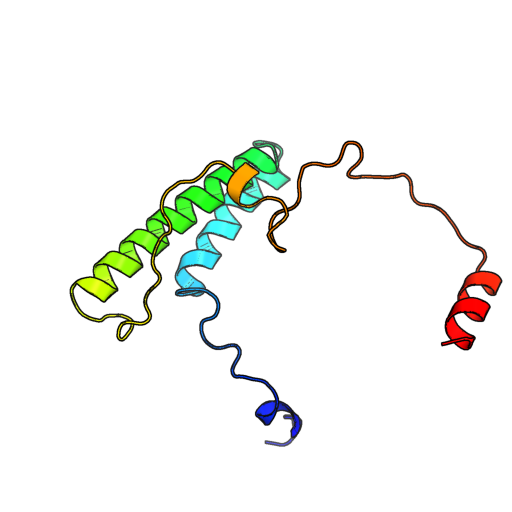 C 1
ATOM 914 O O . SER A 1 117 ? -31.982 -18.482 7.128 1.00 75.56 117 SER A O 1
ATOM 916 N N . LYS A 1 118 ? -30.044 -19.187 8.036 1.00 53.16 118 LYS A N 1
ATOM 917 C CA . LYS A 1 118 ? -29.252 -19.268 6.801 1.00 53.16 118 LYS A CA 1
ATOM 918 C C . LYS A 1 118 ? -29.030 -20.715 6.392 1.00 53.16 118 LYS A C 1
ATOM 920 O O . LYS A 1 118 ? -28.948 -20.931 5.165 1.00 53.16 118 LYS A O 1
#

Radius of gyration: 21.19 Å; Cα contacts (8 Å, |Δi|>4): 56; chains: 1; bounding box: 49×50×44 Å

Sequence (118 aa):
EFYRSPDRVNWTPTGVNVPDYPKLAQLWWQNIGDVNSGAFTPQQAMDRLAGEMDQVMGRMERADKGNNTYGGCGPRLNEEKDASAWLGKGGAKAKLDNEKPKGETIAYDELVARWSSK

Secondary structure (DSSP, 8-state):
-TTS-GGGGTS---TTSSTTHHHHHHHHHHHHHHHHTTSS-HHHHHHHHHHHHHHHHHHHHHHHHHH-TTTT-S--PPPP--GGGTTTSSS--PPPS-SSPPP----HHHHHHHHHT-

Foldseek 3Di:
DVPDDPCVVVPDPPPCPPQPCVVLVVLVVVLVVCCVVVVDPPVVSVVVSVVVSCVVLVVQVCCCVPPVPPVVPRDDDDPDDDPVVVDPVVPDHDDDPPPDDDDDDDDPVVVVVVVVVD

pLDDT: mean 84.3, std 12.31, range [47.81, 96.44]